Protein AF-A0A1U7N8L7-F1 (afdb_monomer_lite)

Secondary structure (DSSP, 8-state):
-HHHHHHHTT-SSHHHHHHHHHHHHHHHTT-HHHHHHHHHHHHHHTTSTTHHHHHHHHHHHHS-TT---

Organism: NCBI:txid568701

Structure (mmCIF, N/CA/C/O backbone):
data_AF-A0A1U7N8L7-F1
#
_entry.id   AF-A0A1U7N8L7-F1
#
loop_
_atom_site.group_PDB
_atom_site.id
_atom_site.type_symbol
_atom_site.label_atom_id
_atom_site.label_alt_id
_atom_site.label_comp_id
_atom_site.label_asym_id
_atom_site.label_entity_id
_atom_site.label_seq_id
_atom_site.pdbx_PDB_ins_code
_atom_site.Cartn_x
_atom_site.Cartn_y
_atom_site.Cartn_z
_atom_site.occupancy
_atom_site.B_iso_or_equiv
_atom_site.auth_seq_id
_atom_site.auth_comp_id
_atom_site.auth_asym_id
_atom_site.auth_atom_id
_atom_site.pdbx_PDB_model_num
ATOM 1 N N . MET A 1 1 ? -10.621 -2.729 -3.212 1.00 66.75 1 MET A N 1
ATOM 2 C CA . MET A 1 1 ? -9.787 -1.578 -3.629 1.00 66.75 1 MET A CA 1
ATOM 3 C C . MET A 1 1 ? -8.393 -1.671 -3.020 1.00 66.75 1 MET A C 1
ATOM 5 O O . MET A 1 1 ? -7.442 -1.769 -3.776 1.00 66.75 1 MET A O 1
ATOM 9 N N . ILE A 1 2 ? -8.269 -1.790 -1.691 1.00 81.38 2 ILE A N 1
ATOM 10 C CA . ILE A 1 2 ? -6.973 -2.020 -1.015 1.00 81.38 2 ILE A CA 1
ATOM 11 C C . ILE A 1 2 ? -6.280 -3.298 -1.507 1.00 81.38 2 ILE A C 1
ATOM 13 O O . ILE A 1 2 ? -5.106 -3.263 -1.830 1.00 81.38 2 ILE A O 1
ATOM 17 N N . THR A 1 3 ? -7.011 -4.398 -1.692 1.00 82.62 3 THR A N 1
ATOM 18 C CA . THR A 1 3 ? -6.475 -5.642 -2.277 1.00 82.62 3 THR A CA 1
ATOM 19 C C . THR A 1 3 ? -5.902 -5.489 -3.687 1.00 82.62 3 THR A C 1
ATOM 21 O O . THR A 1 3 ? -4.965 -6.200 -4.030 1.00 82.62 3 THR A O 1
ATOM 24 N N . ALA A 1 4 ? -6.430 -4.564 -4.497 1.00 87.62 4 ALA A N 1
ATOM 25 C CA . ALA A 1 4 ? -5.881 -4.289 -5.825 1.00 87.62 4 ALA A CA 1
ATOM 26 C C . ALA A 1 4 ? -4.555 -3.522 -5.715 1.00 87.62 4 ALA A C 1
ATOM 28 O O . ALA A 1 4 ? -3.576 -3.912 -6.338 1.00 87.62 4 ALA A O 1
ATOM 29 N N . LEU A 1 5 ? -4.499 -2.510 -4.842 1.00 88.38 5 LEU A N 1
ATOM 30 C CA . LEU A 1 5 ? -3.274 -1.756 -4.552 1.00 88.38 5 LEU A CA 1
ATOM 31 C C . LEU A 1 5 ? -2.180 -2.641 -3.932 1.00 88.38 5 LEU A C 1
ATOM 33 O O . LEU A 1 5 ? -1.028 -2.561 -4.339 1.00 88.38 5 LEU A O 1
ATOM 37 N N . LEU A 1 6 ? -2.538 -3.555 -3.024 1.00 87.19 6 LEU A N 1
ATOM 38 C CA . LEU A 1 6 ? -1.623 -4.580 -2.503 1.00 87.19 6 LEU A CA 1
ATOM 39 C C . LEU A 1 6 ? -1.103 -5.506 -3.617 1.00 87.19 6 LEU A C 1
ATOM 41 O O . LEU A 1 6 ? 0.026 -5.986 -3.564 1.00 87.19 6 LEU A O 1
ATOM 45 N N . GLY A 1 7 ? -1.914 -5.749 -4.648 1.00 87.94 7 GLY A N 1
ATOM 46 C CA . GLY A 1 7 ? -1.491 -6.452 -5.855 1.00 87.94 7 GLY A CA 1
ATOM 47 C C . GLY A 1 7 ? -0.462 -5.672 -6.677 1.00 87.94 7 GLY A C 1
ATOM 48 O O . GLY A 1 7 ? 0.440 -6.284 -7.234 1.00 87.94 7 GLY A O 1
ATOM 49 N N . CYS A 1 8 ? -0.557 -4.343 -6.701 1.00 90.44 8 CYS A N 1
ATOM 50 C CA . CYS A 1 8 ? 0.385 -3.459 -7.390 1.00 90.44 8 CYS A CA 1
ATOM 51 C C . CYS A 1 8 ? 1.717 -3.277 -6.640 1.00 90.44 8 CYS A C 1
ATOM 53 O O . CYS A 1 8 ? 2.710 -2.903 -7.251 1.00 90.44 8 CYS A O 1
ATOM 55 N N . LEU A 1 9 ? 1.790 -3.585 -5.338 1.00 87.19 9 LEU A N 1
ATOM 56 C CA . LEU A 1 9 ? 3.054 -3.549 -4.581 1.00 87.19 9 LEU A CA 1
ATOM 57 C C . LEU A 1 9 ? 4.072 -4.604 -5.033 1.00 87.19 9 LEU A C 1
ATOM 59 O O . LEU A 1 9 ? 5.259 -4.458 -4.769 1.00 87.19 9 LEU A O 1
ATOM 63 N N . LYS A 1 10 ? 3.614 -5.653 -5.715 1.00 86.50 10 LYS A N 1
ATOM 64 C CA . LYS A 1 10 ? 4.445 -6.710 -6.310 1.00 86.50 10 LYS A CA 1
ATOM 65 C C . LYS A 1 10 ? 4.565 -6.579 -7.829 1.00 86.50 10 LYS A C 1
ATOM 67 O O . LYS A 1 10 ? 4.954 -7.534 -8.494 1.00 86.50 10 LYS A O 1
ATOM 72 N N . ASP A 1 11 ? 4.165 -5.434 -8.374 1.00 89.62 11 ASP A N 1
ATOM 73 C CA . ASP A 1 11 ? 4.325 -5.164 -9.796 1.00 89.62 11 ASP A CA 1
ATOM 74 C C . ASP A 1 11 ? 5.815 -5.061 -10.141 1.00 89.62 11 ASP A C 1
ATOM 76 O O . ASP A 1 11 ? 6.622 -4.616 -9.320 1.00 89.62 11 ASP A O 1
ATOM 80 N N . GLU A 1 12 ? 6.203 -5.491 -11.338 1.00 87.75 12 GLU A N 1
ATOM 81 C CA . GLU A 1 12 ? 7.598 -5.430 -11.779 1.00 87.75 12 GLU A CA 1
ATOM 82 C C . GLU A 1 12 ? 8.048 -3.980 -11.992 1.00 87.75 12 GLU A C 1
ATOM 84 O O . GLU A 1 12 ? 9.211 -3.638 -11.737 1.00 87.75 12 GLU A O 1
ATOM 89 N N . GLU A 1 13 ? 7.122 -3.095 -12.362 1.00 90.25 13 GLU A N 1
ATOM 90 C CA . GLU A 1 13 ? 7.405 -1.688 -12.580 1.00 90.25 13 GLU A CA 1
ATOM 91 C C . GLU A 1 13 ? 7.541 -0.937 -11.247 1.00 90.25 13 GLU A C 1
ATOM 93 O O . GLU A 1 13 ? 6.621 -0.854 -10.429 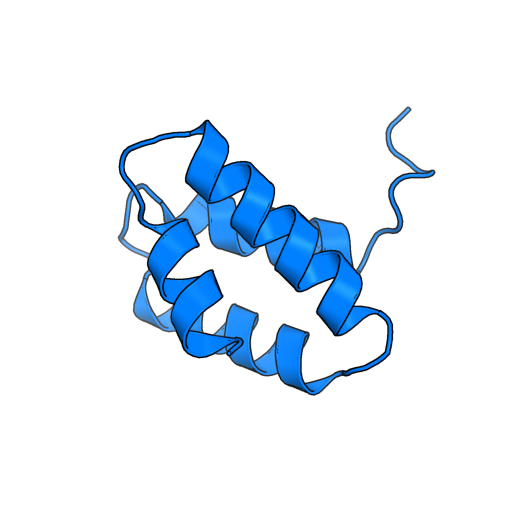1.00 90.25 13 GLU A O 1
ATOM 98 N N . SER A 1 14 ? 8.711 -0.335 -11.022 1.00 84.12 14 SER A N 1
ATOM 99 C CA . SER A 1 14 ? 8.988 0.434 -9.802 1.00 84.12 14 SER A CA 1
ATOM 100 C C . SER A 1 14 ? 8.056 1.633 -9.620 1.00 84.12 14 SER A C 1
ATOM 102 O O . SER A 1 14 ? 7.713 1.960 -8.483 1.00 84.12 14 SER A O 1
ATOM 104 N N . GLY A 1 15 ? 7.613 2.254 -10.719 1.00 87.44 15 GLY A N 1
ATOM 105 C CA . GLY A 1 15 ? 6.634 3.341 -10.703 1.00 87.44 15 GLY A CA 1
ATOM 106 C C . GLY A 1 15 ? 5.281 2.891 -10.155 1.00 87.44 15 GLY A C 1
ATOM 107 O O . GLY A 1 15 ? 4.733 3.539 -9.263 1.00 87.44 15 GLY A O 1
ATOM 108 N N . VAL A 1 16 ? 4.787 1.736 -10.614 1.00 90.12 16 VAL A N 1
ATOM 109 C CA . VAL A 1 16 ? 3.525 1.147 -10.142 1.00 90.12 16 VAL A CA 1
ATOM 110 C C . VAL A 1 16 ? 3.598 0.812 -8.653 1.00 90.12 16 VAL A C 1
ATOM 112 O O . VAL A 1 16 ? 2.679 1.160 -7.908 1.00 90.12 16 VAL A O 1
ATOM 115 N N . ARG A 1 17 ? 4.709 0.225 -8.183 1.00 88.44 17 ARG A N 1
ATOM 116 C CA . ARG A 1 17 ? 4.899 -0.078 -6.753 1.00 88.44 17 ARG A CA 1
ATOM 117 C C . ARG A 1 17 ? 4.884 1.175 -5.881 1.00 88.44 17 ARG A C 1
ATOM 119 O O . ARG A 1 17 ? 4.184 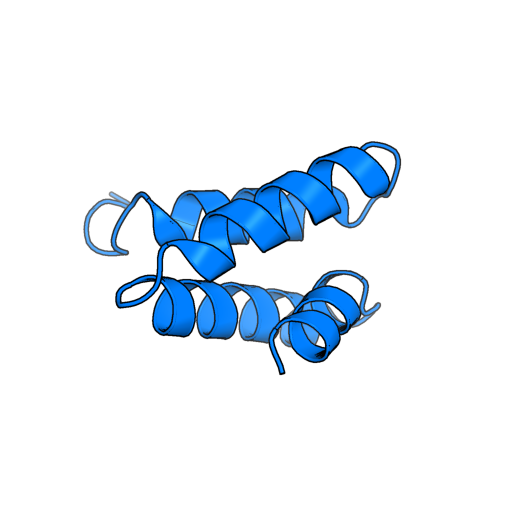1.204 -4.871 1.00 88.44 17 ARG A O 1
ATOM 126 N N . ALA A 1 18 ? 5.634 2.205 -6.274 1.00 84.88 18 ALA A N 1
ATOM 127 C CA . ALA A 1 18 ? 5.711 3.462 -5.531 1.00 84.88 18 ALA A CA 1
ATOM 128 C C . A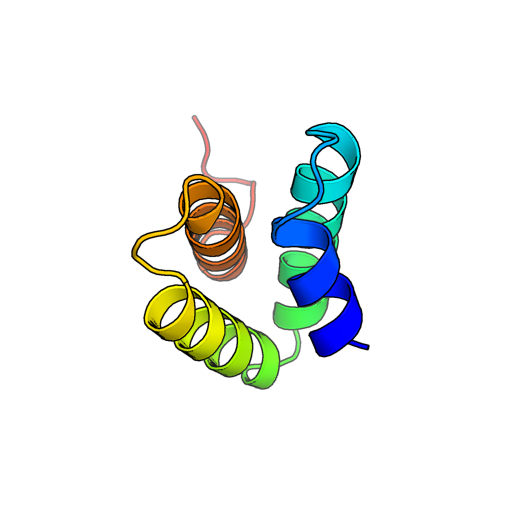LA A 1 18 ? 4.345 4.161 -5.471 1.00 84.88 18 ALA A C 1
ATOM 130 O O . ALA A 1 18 ? 3.900 4.569 -4.399 1.00 84.88 18 ALA A O 1
ATOM 131 N N . SER A 1 19 ? 3.641 4.218 -6.603 1.00 89.19 19 SER A N 1
ATOM 132 C CA . SER A 1 19 ? 2.315 4.832 -6.685 1.00 89.19 19 SER A CA 1
ATOM 133 C C . SER A 1 19 ? 1.275 4.065 -5.860 1.00 89.19 19 SER A C 1
ATOM 135 O O . SER A 1 19 ? 0.450 4.671 -5.175 1.00 89.19 19 SER A O 1
ATOM 137 N N . ALA A 1 20 ? 1.347 2.730 -5.842 1.00 90.06 20 ALA A N 1
ATOM 138 C CA . ALA A 1 20 ? 0.497 1.902 -4.993 1.00 90.06 20 ALA A CA 1
ATOM 139 C C . ALA A 1 20 ? 0.755 2.144 -3.498 1.00 90.06 20 ALA A C 1
ATOM 141 O O . ALA A 1 20 ? -0.201 2.302 -2.737 1.00 90.06 20 ALA A O 1
ATOM 142 N N . ALA A 1 21 ? 2.024 2.208 -3.084 1.00 86.25 21 ALA A N 1
ATOM 143 C CA . ALA A 1 21 ? 2.417 2.499 -1.706 1.00 86.25 21 ALA A CA 1
ATOM 144 C C . ALA A 1 21 ? 1.944 3.889 -1.251 1.00 86.25 21 ALA A C 1
ATOM 146 O O . ALA A 1 21 ? 1.377 4.024 -0.167 1.00 86.25 21 ALA A O 1
ATOM 147 N N . GLU A 1 22 ? 2.114 4.907 -2.095 1.00 86.62 22 GLU A N 1
ATOM 148 C CA . GLU A 1 22 ? 1.662 6.274 -1.823 1.00 86.62 22 GLU A CA 1
ATOM 149 C C . GLU A 1 22 ? 0.135 6.348 -1.715 1.00 86.62 22 GLU A C 1
ATOM 151 O O . GLU A 1 22 ? -0.393 6.843 -0.719 1.00 86.62 22 GLU A O 1
ATOM 156 N N . THR A 1 23 ? -0.578 5.743 -2.669 1.00 88.62 23 THR A N 1
ATOM 157 C CA . THR A 1 23 ? -2.047 5.685 -2.659 1.00 88.62 23 THR A CA 1
ATOM 158 C C . THR A 1 23 ? -2.566 4.978 -1.404 1.00 88.62 23 THR A C 1
ATOM 160 O O . THR A 1 23 ? -3.549 5.416 -0.809 1.00 88.62 23 THR A O 1
ATOM 163 N N . LEU A 1 24 ? -1.912 3.893 -0.970 1.00 86.50 24 LEU A N 1
ATOM 164 C CA . LEU A 1 24 ? -2.245 3.193 0.275 1.00 86.50 24 LEU A CA 1
ATOM 165 C C . LEU A 1 24 ? -2.019 4.083 1.500 1.00 86.50 24 LEU A C 1
ATOM 167 O O . LEU A 1 24 ? -2.889 4.137 2.368 1.00 86.50 24 LEU A O 1
ATOM 171 N N . ALA A 1 25 ? -0.906 4.811 1.567 1.00 83.69 25 ALA A N 1
ATOM 172 C CA . ALA A 1 25 ? -0.636 5.737 2.663 1.00 83.69 25 ALA A CA 1
ATOM 173 C C . ALA A 1 25 ? -1.683 6.865 2.725 1.00 83.69 25 ALA A C 1
ATOM 175 O O . ALA A 1 25 ? -2.197 7.178 3.800 1.00 83.69 25 ALA A O 1
ATOM 176 N N . GLU A 1 26 ? -2.071 7.438 1.583 1.00 84.12 26 GLU A N 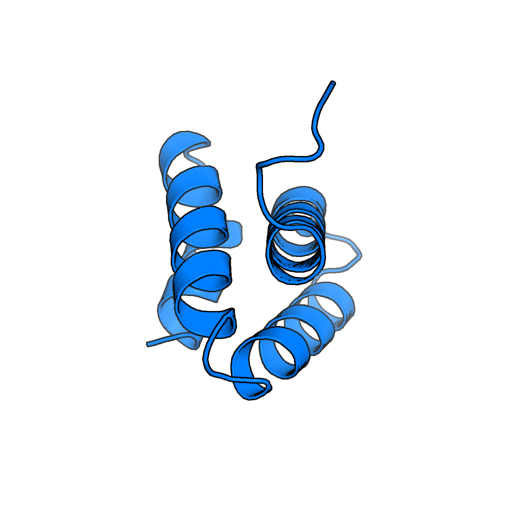1
ATOM 177 C CA . GLU A 1 26 ? -3.131 8.449 1.518 1.00 84.12 26 GLU A CA 1
ATOM 178 C C . GLU A 1 26 ? -4.502 7.902 1.938 1.00 84.12 26 GLU A C 1
ATOM 180 O O . GLU A 1 26 ? -5.215 8.556 2.702 1.00 84.12 26 GLU A O 1
ATOM 185 N N . LEU A 1 27 ? -4.849 6.683 1.510 1.00 82.06 27 LEU A N 1
ATOM 186 C CA . LEU A 1 27 ? -6.079 5.993 1.916 1.00 82.06 27 LEU A CA 1
ATOM 187 C C . LEU A 1 27 ? -6.085 5.582 3.393 1.00 82.06 27 LEU A C 1
ATOM 189 O O . LEU A 1 27 ? -7.158 5.469 3.989 1.00 82.06 27 LEU A O 1
ATOM 193 N N . GLY A 1 28 ? -4.916 5.322 3.977 1.00 73.56 28 GLY A N 1
ATOM 194 C CA . GLY A 1 28 ? -4.787 4.873 5.358 1.00 73.56 28 GLY A CA 1
ATOM 195 C C . GLY A 1 28 ? -4.798 6.001 6.390 1.00 73.56 28 GLY A C 1
ATOM 196 O O . GLY A 1 28 ? -5.213 5.754 7.520 1.00 73.56 28 GLY A O 1
ATOM 197 N N . LYS A 1 29 ? -4.449 7.244 6.022 1.00 69.25 29 LYS A N 1
ATOM 198 C CA . LYS A 1 29 ? -4.576 8.427 6.904 1.00 69.25 29 LYS A CA 1
ATOM 199 C C . LYS A 1 29 ? -5.964 8.549 7.570 1.00 69.25 29 LYS A C 1
ATOM 201 O O . LYS A 1 29 ? -6.013 8.870 8.754 1.00 69.25 29 LYS A O 1
ATOM 206 N N . PRO A 1 30 ? -7.090 8.273 6.877 1.00 66.00 30 PRO A N 1
ATOM 207 C CA . PRO A 1 30 ? -8.412 8.209 7.506 1.00 66.00 30 PRO A CA 1
ATOM 208 C C . PRO A 1 30 ? -8.841 6.809 7.988 1.00 66.00 30 PRO A C 1
ATOM 210 O O . PRO A 1 30 ? -9.912 6.690 8.583 1.00 66.00 30 PRO A O 1
ATOM 213 N N . SER A 1 31 ? -8.089 5.733 7.716 1.00 68.44 31 SER A N 1
ATOM 214 C CA . SER A 1 31 ? -8.566 4.359 7.924 1.00 68.44 31 SER A CA 1
ATOM 215 C C . SER A 1 31 ? -7.496 3.396 8.448 1.00 68.44 31 SER A C 1
ATOM 217 O O . SER A 1 31 ? -6.633 2.915 7.714 1.00 68.44 31 SER A O 1
ATOM 219 N N . SER A 1 32 ? -7.655 2.990 9.711 1.00 75.75 32 SER A N 1
ATOM 220 C CA . SER A 1 32 ? -6.849 1.946 10.373 1.00 75.75 32 SER A CA 1
ATOM 221 C C . SER A 1 32 ? -6.975 0.557 9.716 1.00 75.75 32 SER A C 1
ATOM 223 O O . SER A 1 32 ? -6.189 -0.348 9.979 1.00 75.75 32 SER A O 1
ATOM 225 N N . TYR A 1 33 ? -7.931 0.371 8.803 1.00 84.38 33 TYR A N 1
ATOM 226 C CA . TYR A 1 33 ? -8.042 -0.866 8.034 1.00 84.38 33 TYR A CA 1
ATOM 227 C C . TYR A 1 33 ? -6.860 -1.064 7.068 1.00 84.38 33 TYR A C 1
ATOM 229 O O . TYR A 1 33 ? -6.436 -2.196 6.839 1.00 84.38 33 TYR A O 1
ATOM 237 N N . VAL A 1 34 ? -6.288 0.023 6.534 1.00 84.19 34 VAL A N 1
ATOM 238 C CA . VAL A 1 34 ? -5.160 -0.059 5.594 1.00 84.19 34 VAL A CA 1
ATOM 239 C C . VAL A 1 34 ? -3.887 -0.537 6.289 1.00 84.19 34 VAL A C 1
ATOM 241 O O . VAL A 1 34 ? -3.199 -1.391 5.734 1.00 84.19 34 VAL A O 1
ATOM 244 N N . SER A 1 35 ? -3.605 -0.070 7.513 1.00 83.75 35 SER A N 1
ATOM 245 C CA . SER A 1 35 ? -2.442 -0.541 8.281 1.00 83.75 35 SER A CA 1
ATOM 246 C C . SER A 1 35 ? -2.539 -2.035 8.579 1.00 83.75 35 SER A C 1
ATOM 248 O O . SER A 1 35 ? -1.572 -2.766 8.387 1.00 83.75 35 SER A O 1
ATOM 250 N N . SER A 1 36 ? -3.724 -2.517 8.967 1.00 88.31 36 SER A N 1
ATOM 251 C CA . SER A 1 36 ? -3.942 -3.942 9.236 1.00 88.31 36 SER A CA 1
ATOM 252 C C . SER A 1 36 ? -3.817 -4.808 7.974 1.00 88.31 36 SER A C 1
ATOM 254 O O . SER A 1 36 ? -3.232 -5.891 8.019 1.00 88.31 36 SER A O 1
ATOM 256 N N . ALA A 1 37 ? -4.314 -4.326 6.831 1.00 88.38 37 ALA A N 1
ATOM 257 C CA . ALA A 1 37 ? -4.191 -5.026 5.554 1.00 88.38 37 ALA A CA 1
ATOM 258 C C . ALA A 1 37 ? -2.738 -5.068 5.042 1.00 88.38 37 ALA A C 1
ATOM 260 O O . ALA A 1 37 ? -2.298 -6.107 4.551 1.00 88.38 37 ALA A O 1
ATOM 261 N N . LEU A 1 38 ? -1.988 -3.969 5.185 1.00 86.19 38 LEU A N 1
ATOM 262 C CA . LEU A 1 38 ? -0.559 -3.907 4.859 1.00 86.19 38 LEU A CA 1
ATOM 263 C C . LEU A 1 38 ? 0.263 -4.836 5.755 1.00 86.19 38 LEU A C 1
ATOM 265 O O . LEU A 1 38 ? 1.083 -5.589 5.240 1.00 86.19 38 LEU A O 1
ATOM 269 N N . ALA A 1 39 ? 0.009 -4.840 7.066 1.00 88.38 39 ALA A N 1
ATOM 270 C CA . ALA A 1 39 ? 0.696 -5.722 8.007 1.00 88.38 39 ALA A CA 1
ATOM 271 C C . ALA A 1 39 ? 0.507 -7.205 7.643 1.00 88.38 39 ALA A C 1
ATOM 273 O O . ALA A 1 39 ? 1.486 -7.941 7.539 1.00 88.38 39 ALA A O 1
ATOM 274 N N . GLN A 1 40 ? -0.731 -7.624 7.352 1.00 89.69 40 GLN A N 1
ATOM 275 C CA . GLN A 1 40 ? -1.006 -8.985 6.877 1.00 89.69 40 GLN A CA 1
ATOM 276 C C . GLN A 1 40 ? -0.309 -9.297 5.551 1.00 89.69 40 GLN A C 1
ATOM 278 O O . GLN A 1 40 ? 0.210 -10.396 5.371 1.00 89.69 40 GLN A O 1
ATOM 283 N N . TRP A 1 41 ? -0.299 -8.352 4.607 1.00 89.12 41 TRP A N 1
ATOM 284 C CA . TRP A 1 41 ? 0.352 -8.558 3.316 1.00 89.12 41 TRP A CA 1
ATOM 285 C C . TRP A 1 41 ? 1.863 -8.751 3.464 1.00 89.12 41 TRP A C 1
ATOM 287 O O . TRP A 1 41 ? 2.419 -9.665 2.860 1.00 89.12 41 TRP A O 1
ATOM 297 N N . ILE A 1 42 ? 2.512 -7.942 4.309 1.00 88.69 42 ILE A N 1
ATOM 298 C CA . ILE A 1 42 ? 3.939 -8.072 4.626 1.00 88.69 42 ILE A CA 1
ATOM 299 C C . ILE A 1 42 ? 4.216 -9.444 5.240 1.00 88.69 42 ILE A C 1
ATOM 301 O O . ILE A 1 42 ? 5.137 -10.124 4.804 1.00 88.69 42 ILE A O 1
ATOM 305 N N . GLU A 1 43 ? 3.404 -9.892 6.196 1.00 89.38 43 GLU A N 1
ATOM 306 C CA . GLU A 1 43 ? 3.577 -11.196 6.847 1.00 89.38 43 GLU A CA 1
ATOM 307 C C . GLU A 1 43 ? 3.440 -12.364 5.852 1.00 89.38 43 GLU A C 1
ATOM 309 O O . GLU A 1 43 ? 4.243 -13.302 5.857 1.00 89.38 43 GLU A O 1
ATOM 314 N N . LEU A 1 44 ? 2.480 -12.265 4.928 1.00 88.88 44 LEU A N 1
ATOM 315 C CA . LEU A 1 44 ? 2.270 -13.223 3.840 1.00 88.88 44 LEU A CA 1
ATOM 316 C C . LEU A 1 44 ? 3.380 -13.200 2.784 1.00 88.88 44 LEU A C 1
ATOM 318 O O . LEU A 1 44 ? 3.567 -14.199 2.089 1.00 88.88 44 LEU A O 1
ATOM 322 N N . HIS A 1 45 ? 4.048 -12.067 2.569 1.00 86.00 45 HIS A N 1
ATOM 323 C CA . HIS A 1 45 ? 5.010 -11.863 1.478 1.00 86.00 45 HIS A CA 1
ATOM 324 C C . HIS A 1 45 ? 6.413 -11.510 1.990 1.00 86.00 45 HIS A C 1
ATOM 326 O O . HIS A 1 45 ? 7.234 -11.007 1.232 1.00 86.00 45 HIS A O 1
ATOM 332 N N . GLN A 1 46 ? 6.723 -11.835 3.248 1.00 82.00 46 GLN A N 1
ATOM 333 C CA . GLN A 1 46 ? 7.993 -11.502 3.908 1.00 82.00 46 GLN A CA 1
ATOM 334 C C . GLN A 1 46 ? 9.239 -12.053 3.199 1.00 82.00 46 GLN A C 1
ATOM 336 O O . GLN A 1 46 ? 10.329 -11.513 3.342 1.00 82.00 46 GLN A O 1
ATOM 341 N N . SER A 1 47 ? 9.075 -13.127 2.423 1.00 84.00 47 SER A N 1
ATOM 342 C CA . SER A 1 47 ? 10.143 -13.752 1.634 1.00 84.00 47 SER A CA 1
ATOM 343 C C . SER A 1 47 ? 10.229 -13.233 0.194 1.00 84.00 47 SER A C 1
ATOM 345 O O . SER A 1 47 ? 11.018 -13.754 -0.586 1.00 84.00 47 SER A O 1
ATOM 347 N N . SER A 1 48 ? 9.396 -12.263 -0.187 1.00 84.56 48 SER A N 1
ATOM 348 C CA . SER A 1 48 ? 9.373 -11.684 -1.529 1.00 84.56 48 SER A CA 1
ATOM 349 C C . SER A 1 48 ? 10.339 -10.509 -1.639 1.00 84.56 48 SER A C 1
ATOM 351 O O . SER A 1 48 ? 10.385 -9.664 -0.748 1.00 84.56 48 SER A O 1
ATOM 353 N N . ASP A 1 49 ? 11.019 -10.375 -2.778 1.00 84.50 49 ASP A N 1
ATOM 354 C CA . ASP A 1 49 ? 11.855 -9.207 -3.091 1.00 84.50 49 ASP A CA 1
ATOM 355 C C . ASP A 1 49 ? 11.083 -7.873 -3.043 1.00 84.50 49 ASP A C 1
ATOM 357 O O . ASP A 1 49 ? 11.667 -6.811 -2.832 1.00 84.50 49 ASP A O 1
ATOM 361 N N . TYR A 1 50 ? 9.755 -7.917 -3.186 1.00 83.00 50 TYR A N 1
ATOM 362 C CA . TYR A 1 50 ? 8.882 -6.740 -3.160 1.00 83.00 50 TYR A CA 1
ATOM 363 C C . TYR A 1 50 ? 8.370 -6.379 -1.759 1.00 83.00 50 TYR A C 1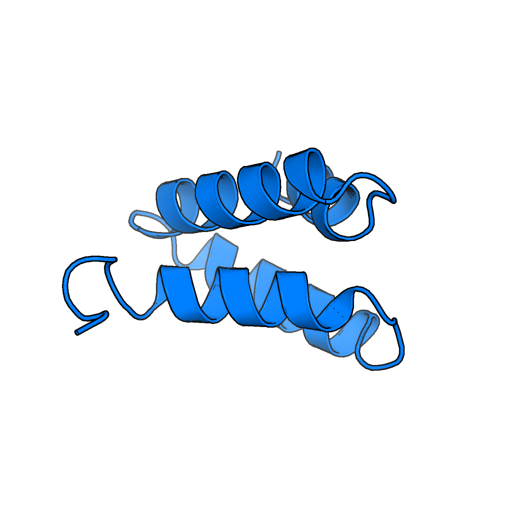
ATOM 365 O O . TYR A 1 50 ? 7.655 -5.387 -1.606 1.00 83.00 50 TYR A O 1
ATOM 373 N N . VAL A 1 51 ? 8.732 -7.144 -0.719 1.00 86.50 51 VAL A N 1
ATOM 374 C CA . VAL A 1 51 ? 8.295 -6.877 0.664 1.00 86.50 51 VAL A CA 1
ATOM 375 C C . VAL A 1 51 ? 8.678 -5.468 1.121 1.00 86.50 51 VAL A C 1
ATOM 377 O O . VAL A 1 51 ? 7.904 -4.816 1.822 1.00 86.50 51 VAL A O 1
ATOM 380 N N . GLY A 1 52 ? 9.823 -4.959 0.649 1.00 85.12 52 GLY A N 1
ATOM 381 C CA . GLY A 1 52 ? 10.294 -3.607 0.945 1.00 85.12 52 GLY A CA 1
ATOM 382 C C . GLY A 1 52 ? 9.268 -2.533 0.584 1.00 85.12 52 GLY A C 1
ATOM 383 O O . GLY A 1 52 ? 9.064 -1.610 1.361 1.00 85.12 52 GLY A O 1
ATOM 384 N N . SER A 1 53 ? 8.528 -2.699 -0.518 1.00 85.88 53 SER A N 1
ATOM 385 C CA . SER A 1 53 ? 7.479 -1.752 -0.917 1.00 85.88 53 SER A CA 1
ATOM 386 C C . SER A 1 53 ? 6.280 -1.754 0.036 1.00 85.88 53 SER A C 1
ATOM 388 O O . SER A 1 53 ? 5.683 -0.706 0.272 1.00 85.88 53 SER A O 1
ATOM 390 N N . GLY A 1 54 ? 5.935 -2.905 0.619 1.00 86.56 54 GLY A N 1
ATOM 391 C CA . GLY A 1 54 ? 4.903 -2.981 1.657 1.00 86.56 54 GLY A CA 1
ATOM 392 C C . GLY A 1 54 ? 5.343 -2.313 2.959 1.00 86.56 54 GLY A C 1
ATOM 393 O O . GLY A 1 54 ? 4.557 -1.593 3.574 1.00 86.56 54 GLY A O 1
ATOM 394 N N . ILE A 1 55 ? 6.606 -2.503 3.346 1.00 87.06 55 ILE A N 1
ATOM 395 C CA . ILE A 1 55 ? 7.197 -1.868 4.532 1.00 87.06 55 ILE A CA 1
ATOM 396 C C . ILE A 1 55 ? 7.269 -0.350 4.344 1.00 87.06 55 ILE A C 1
ATOM 398 O O . ILE A 1 55 ? 6.847 0.378 5.236 1.00 87.06 55 ILE A O 1
ATOM 402 N N . ASP A 1 56 ? 7.708 0.129 3.178 1.00 85.12 56 ASP A N 1
ATOM 403 C CA . ASP A 1 56 ? 7.725 1.557 2.843 1.00 85.12 56 ASP A CA 1
ATOM 404 C C . ASP A 1 56 ? 6.317 2.163 2.883 1.00 85.12 56 ASP A C 1
ATOM 406 O O . ASP A 1 56 ? 6.130 3.257 3.414 1.00 85.12 56 ASP A O 1
ATOM 410 N N . ALA A 1 57 ? 5.305 1.450 2.375 1.00 85.06 57 ALA A N 1
ATOM 411 C CA . ALA A 1 57 ? 3.915 1.896 2.444 1.00 85.06 57 ALA A CA 1
ATOM 412 C C . ALA A 1 57 ? 3.422 2.020 3.895 1.00 85.06 57 ALA A C 1
ATOM 414 O O . ALA A 1 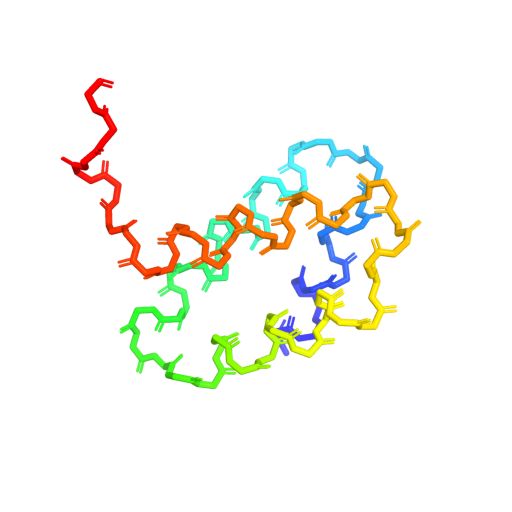57 ? 2.760 2.999 4.242 1.00 85.06 57 ALA A O 1
ATOM 415 N N . LEU A 1 58 ? 3.760 1.049 4.752 1.00 85.44 58 LEU A N 1
ATOM 416 C CA . LEU A 1 58 ? 3.423 1.073 6.177 1.00 85.44 58 LEU A CA 1
ATOM 417 C C . LEU A 1 58 ? 4.163 2.208 6.905 1.00 85.44 58 LEU A C 1
ATOM 419 O O . LEU A 1 58 ? 3.572 2.930 7.703 1.00 85.44 58 LEU A O 1
ATOM 423 N N . TRP A 1 59 ? 5.437 2.413 6.580 1.00 84.62 59 TRP A N 1
ATOM 424 C CA . TRP A 1 59 ? 6.255 3.486 7.132 1.00 84.62 59 TRP A CA 1
ATOM 425 C C . TRP A 1 59 ? 5.723 4.868 6.736 1.00 84.62 59 TRP A C 1
ATOM 427 O O . TRP A 1 59 ? 5.590 5.746 7.584 1.00 84.62 59 TRP A O 1
ATOM 437 N N . ASN A 1 60 ? 5.342 5.054 5.469 1.00 81.81 60 ASN A N 1
ATOM 438 C CA . ASN A 1 60 ? 4.714 6.283 4.971 1.00 81.81 60 ASN A CA 1
ATOM 439 C C . ASN A 1 60 ? 3.318 6.529 5.555 1.00 81.81 60 ASN A C 1
ATOM 441 O O . ASN A 1 60 ? 2.842 7.667 5.556 1.00 81.81 60 ASN A O 1
ATOM 445 N N . LEU A 1 61 ? 2.643 5.471 6.002 1.00 81.00 61 LEU A N 1
ATOM 446 C CA . LEU A 1 61 ? 1.357 5.574 6.670 1.00 81.00 61 LEU A CA 1
ATOM 447 C C . LEU A 1 61 ? 1.510 6.108 8.100 1.00 81.00 61 LEU A C 1
ATOM 449 O O . LEU A 1 61 ? 0.740 6.977 8.505 1.00 81.00 61 LEU A O 1
ATOM 453 N N . GLU A 1 62 ? 2.491 5.606 8.851 1.00 72.31 62 GLU A N 1
ATOM 454 C CA . GLU A 1 62 ? 2.736 6.036 10.234 1.00 72.31 62 GLU A CA 1
ATOM 455 C C . GLU A 1 62 ? 3.525 7.349 10.326 1.00 72.31 62 GLU A C 1
ATOM 457 O O . GLU A 1 62 ? 3.323 8.121 11.265 1.00 72.31 62 GLU A O 1
ATOM 462 N N . ILE A 1 63 ? 4.383 7.644 9.344 1.00 68.75 63 ILE A N 1
ATOM 463 C CA . ILE A 1 63 ? 5.187 8.867 9.307 1.00 68.75 63 ILE A CA 1
ATOM 464 C C . ILE A 1 63 ? 4.719 9.764 8.153 1.00 68.75 63 ILE A C 1
ATOM 466 O O . ILE A 1 63 ? 5.002 9.482 6.984 1.00 68.75 63 ILE A O 1
ATOM 470 N N . PRO A 1 64 ? 4.031 10.887 8.438 1.00 57.44 64 PRO A N 1
ATOM 471 C CA . PRO A 1 64 ? 3.693 11.848 7.401 1.00 57.44 64 PRO A CA 1
ATOM 472 C C . PRO A 1 64 ? 4.978 12.411 6.775 1.00 57.44 64 PRO A C 1
ATOM 474 O O . PRO A 1 64 ? 5.923 12.754 7.482 1.00 57.44 64 PRO A O 1
ATOM 477 N N . GLN A 1 65 ? 4.981 12.537 5.442 1.00 59.59 65 GLN A N 1
ATOM 478 C CA . GLN A 1 65 ? 6.091 12.946 4.552 1.00 59.59 65 GLN A CA 1
ATOM 479 C C . GLN A 1 65 ? 6.824 14.265 4.910 1.00 59.59 65 GLN A C 1
ATOM 481 O O . GLN A 1 65 ? 7.719 14.683 4.187 1.00 59.59 65 GLN A O 1
ATOM 486 N N . GLY A 1 66 ? 6.477 14.934 6.013 1.00 55.50 66 GLY A N 1
ATOM 487 C CA . GLY A 1 66 ? 7.161 16.126 6.518 1.00 55.50 66 GLY A CA 1
ATOM 488 C C . GLY A 1 66 ? 8.401 15.857 7.380 1.00 55.50 66 GLY A C 1
ATOM 489 O O . GLY A 1 66 ? 8.967 16.815 7.888 1.00 55.50 66 GLY A O 1
ATOM 490 N N . SER A 1 67 ? 8.812 14.597 7.573 1.00 53.12 67 SER A N 1
ATOM 491 C CA . SER A 1 67 ? 9.913 14.226 8.482 1.00 53.12 67 SER A CA 1
ATOM 492 C C . SER A 1 67 ? 11.024 13.410 7.807 1.00 53.12 67 SER A C 1
ATOM 494 O O . SER A 1 67 ? 11.629 12.542 8.436 1.00 53.12 67 SER A O 1
ATOM 496 N N . ARG A 1 68 ? 11.268 13.643 6.514 1.00 53.50 68 ARG A N 1
ATOM 497 C CA . ARG A 1 68 ? 12.424 13.095 5.791 1.00 53.50 68 ARG A CA 1
ATOM 498 C C . ARG A 1 68 ? 13.405 14.244 5.539 1.00 53.50 68 ARG A C 1
ATOM 500 O O . ARG A 1 68 ? 13.362 14.861 4.480 1.00 53.50 68 ARG A O 1
ATOM 507 N N . GLU A 1 69 ? 14.166 14.586 6.580 1.00 47.97 69 GLU A N 1
ATOM 508 C CA . GLU A 1 69 ? 15.323 15.499 6.508 1.00 47.97 69 GLU A CA 1
ATOM 509 C C . GLU A 1 69 ? 16.482 14.878 5.714 1.00 47.97 69 GLU A C 1
ATOM 511 O O . GLU A 1 69 ? 16.636 13.632 5.760 1.00 47.97 69 GLU A O 1
#

pLDDT: mean 81.66, std 10.2, range [47.97, 90.44]

Radius of gyration: 11.02 Å; chains: 1; bounding box: 25×30×23 Å

Foldseek 3Di:
DLVVLLVQLQPPDPVSLQVSLVVLLVVCLVPPVSLVVLVVSLVVCVVPPSSVSSVSSNVCNVDPPPPPD

Sequence (69 aa):
MITALLGCLKDEESGVRASAAETLAELGKPSSYVSSALAQWIELHQSSDYVGSGIDALWNLEIPQGSRE

InterPro domains:
  IPR011989 Armadillo-like helical [G3DSA:1.25.10.10] (1-64)
  IPR016024 Armadillo-type fold [SSF48371] (4-38)